Protein AF-W7Y1Z1-F1 (afdb_monomer_lite)

Foldseek 3Di:
DDADDPPCVVVVVVCVVVVPDDEYEQADDPVDPGHYDHDPVVVVVVVVVVVCVVVVNDDDDDDDDDDPRDDDD

Secondary structure (DSSP, 8-state):
-EE--TT-HHHHHHHHHTT----EES---TTS---EE---HHHHHHHHHHHHHHTT------------S----

pLDDT: mean 84.31, std 13.49, range [40.44, 98.31]

InterPro domains:
  IPR028082 Periplasmic binding protein-like I [SSF53822] (3-67)

Structure (mmCIF, N/CA/C/O backbone):
data_AF-W7Y1Z1-F1
#
_entry.id   AF-W7Y1Z1-F1
#
loop_
_atom_site.group_PDB
_atom_site.id
_atom_site.type_symbol
_atom_site.label_atom_id
_atom_site.label_alt_id
_atom_site.label_comp_id
_atom_site.label_asym_id
_atom_site.label_entity_id
_atom_site.label_seq_id
_atom_site.pdbx_PDB_ins_code
_atom_site.Cartn_x
_atom_site.Cartn_y
_atom_site.Cartn_z
_atom_site.occupancy
_atom_site.B_iso_or_equiv
_atom_site.auth_seq_id
_atom_site.auth_comp_id
_atom_site.auth_asym_id
_atom_site.auth_atom_id
_atom_site.pdbx_PDB_model_num
ATOM 1 N N . MET A 1 1 ? 12.758 -11.479 -12.402 1.00 68.44 1 MET A N 1
ATOM 2 C CA . MET A 1 1 ? 11.971 -10.814 -11.343 1.00 68.44 1 MET A CA 1
ATOM 3 C C . MET A 1 1 ? 12.917 -10.510 -10.201 1.00 68.44 1 MET A C 1
ATOM 5 O O . MET A 1 1 ? 13.668 -11.403 -9.825 1.00 68.44 1 MET A O 1
ATOM 9 N N . ILE A 1 2 ? 12.928 -9.273 -9.714 1.00 78.56 2 ILE A N 1
ATOM 10 C CA . ILE A 1 2 ? 13.808 -8.842 -8.621 1.00 78.56 2 ILE A CA 1
ATOM 11 C C . ILE A 1 2 ? 12.923 -8.393 -7.464 1.00 78.56 2 ILE A C 1
ATOM 13 O O . ILE A 1 2 ? 12.142 -7.458 -7.623 1.00 78.56 2 ILE A O 1
ATOM 17 N N . ALA A 1 3 ? 13.046 -9.063 -6.318 1.00 74.81 3 ALA A N 1
ATOM 18 C CA . ALA A 1 3 ? 12.485 -8.585 -5.060 1.00 74.81 3 ALA A CA 1
ATOM 19 C C . ALA A 1 3 ? 13.450 -7.538 -4.507 1.00 74.81 3 ALA A C 1
ATOM 21 O O . ALA A 1 3 ? 14.564 -7.865 -4.083 1.00 74.81 3 ALA A O 1
ATOM 22 N N . SER A 1 4 ? 13.068 -6.271 -4.636 1.00 67.00 4 SER A N 1
ATOM 23 C CA . SER A 1 4 ? 13.988 -5.185 -4.349 1.00 67.00 4 SER A CA 1
ATOM 24 C C . SER A 1 4 ? 14.170 -4.969 -2.852 1.00 67.00 4 SER A C 1
ATOM 26 O O . SER A 1 4 ? 13.237 -5.131 -2.075 1.00 67.00 4 SER A O 1
ATOM 28 N N . THR A 1 5 ? 15.365 -4.562 -2.435 1.00 66.81 5 THR A N 1
ATOM 29 C CA . THR A 1 5 ? 15.596 -4.067 -1.072 1.00 66.81 5 THR A CA 1
ATOM 30 C C . THR A 1 5 ? 16.113 -2.640 -1.160 1.00 66.81 5 THR A C 1
ATOM 32 O O . THR A 1 5 ? 16.702 -2.262 -2.167 1.00 66.81 5 THR A O 1
ATOM 35 N N . GLN A 1 6 ? 15.953 -1.831 -0.110 1.00 63.22 6 GLN A N 1
ATOM 36 C CA . GLN A 1 6 ? 16.386 -0.419 -0.106 1.00 63.22 6 GLN A CA 1
ATOM 37 C C . GLN A 1 6 ? 17.861 -0.193 -0.522 1.00 63.22 6 GLN A C 1
ATOM 39 O O . GLN A 1 6 ? 18.235 0.928 -0.845 1.00 63.22 6 GLN A O 1
ATOM 44 N N . ARG A 1 7 ? 18.706 -1.235 -0.546 1.00 65.50 7 ARG A N 1
ATOM 45 C CA . ARG A 1 7 ? 20.153 -1.144 -0.809 1.00 65.50 7 ARG A CA 1
ATOM 46 C C . ARG A 1 7 ? 20.610 -1.544 -2.216 1.00 65.50 7 ARG A C 1
ATOM 48 O O . ARG A 1 7 ? 21.802 -1.456 -2.477 1.00 65.50 7 ARG A O 1
ATOM 55 N N . ASN A 1 8 ? 19.730 -1.986 -3.111 1.00 70.25 8 ASN A N 1
ATOM 56 C CA . ASN A 1 8 ? 20.137 -2.571 -4.402 1.00 70.25 8 ASN A CA 1
ATOM 57 C C . ASN A 1 8 ? 19.933 -1.638 -5.617 1.00 70.25 8 ASN A C 1
ATOM 59 O O . ASN A 1 8 ? 19.945 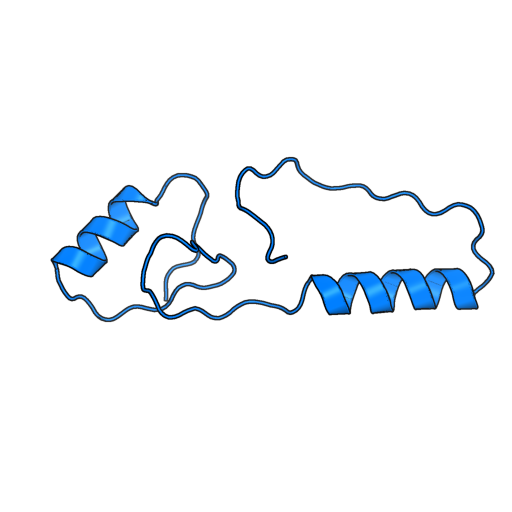-2.095 -6.760 1.00 70.25 8 ASN A O 1
ATOM 63 N N . SER A 1 9 ? 19.722 -0.335 -5.401 1.00 74.69 9 SER A N 1
ATOM 64 C CA . SER A 1 9 ? 19.437 0.616 -6.488 1.00 74.69 9 SER A CA 1
ATOM 65 C C . SER A 1 9 ? 20.549 0.669 -7.543 1.00 74.69 9 SER A C 1
ATOM 67 O O . SER A 1 9 ? 20.269 0.882 -8.722 1.00 74.69 9 SER A O 1
ATOM 69 N N . LEU A 1 10 ? 21.802 0.428 -7.142 1.00 82.62 10 LEU A N 1
ATOM 70 C CA . LEU A 1 10 ? 22.941 0.321 -8.054 1.00 82.62 10 LEU A CA 1
ATOM 71 C C . LEU A 1 10 ? 22.855 -0.929 -8.941 1.00 82.62 10 LEU A C 1
ATOM 73 O O . LEU A 1 10 ? 23.094 -0.842 -10.141 1.00 82.62 10 LEU A O 1
ATOM 77 N N . ASP A 1 11 ? 22.451 -2.068 -8.380 1.00 86.25 11 ASP A N 1
ATOM 78 C CA . ASP A 1 11 ? 22.298 -3.316 -9.132 1.00 86.25 11 ASP A CA 1
ATOM 79 C C . ASP A 1 11 ? 21.187 -3.191 -10.179 1.00 86.25 11 ASP A C 1
ATOM 81 O O . ASP A 1 11 ? 21.350 -3.625 -11.318 1.00 86.25 11 ASP A O 1
ATOM 85 N N . ILE A 1 12 ? 20.080 -2.526 -9.827 1.00 87.12 12 ILE A N 1
ATOM 86 C CA . ILE A 1 12 ? 18.9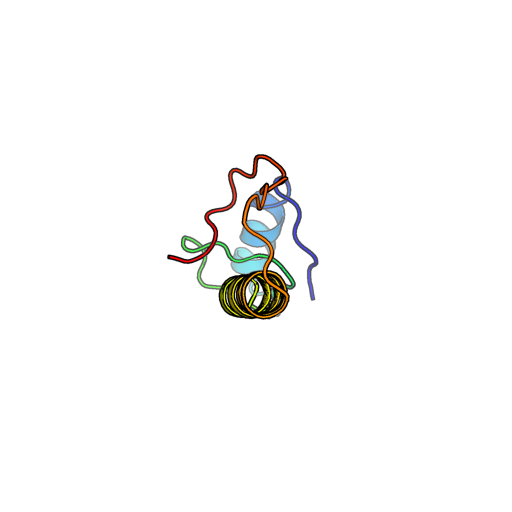88 -2.238 -10.767 1.00 87.12 12 ILE A CA 1
ATOM 87 C C . ILE A 1 12 ? 19.489 -1.357 -11.916 1.00 87.12 12 ILE A C 1
ATOM 89 O O . ILE A 1 12 ? 19.207 -1.654 -13.075 1.00 87.12 12 ILE A O 1
ATOM 93 N N . LYS A 1 13 ? 20.271 -0.309 -11.621 1.00 87.62 13 LYS A N 1
ATOM 94 C CA . LYS A 1 13 ? 20.866 0.554 -12.656 1.00 87.62 13 LYS A CA 1
ATOM 95 C C . LYS A 1 13 ? 21.777 -0.232 -13.598 1.00 87.62 13 LYS A C 1
ATOM 97 O O . LYS A 1 13 ? 21.627 -0.107 -14.810 1.00 87.62 13 LYS A O 1
ATOM 102 N N . ASN A 1 14 ? 22.632 -1.102 -13.063 1.00 90.12 14 ASN A N 1
ATOM 103 C CA . ASN A 1 14 ? 23.504 -1.952 -13.877 1.00 90.12 14 ASN A CA 1
ATOM 104 C C . ASN A 1 14 ? 22.692 -2.849 -14.825 1.00 90.12 14 ASN A C 1
ATOM 106 O O . ASN A 1 14 ? 23.036 -2.993 -15.995 1.00 90.12 14 ASN A O 1
ATOM 110 N N . LEU A 1 15 ? 21.580 -3.420 -14.355 1.00 90.81 15 LEU A N 1
ATOM 111 C CA . LEU A 1 15 ? 20.715 -4.258 -15.190 1.00 90.81 15 LEU A CA 1
ATOM 112 C C . LEU A 1 15 ? 20.027 -3.467 -16.310 1.00 90.81 15 LEU A C 1
ATOM 114 O O . LEU A 1 15 ? 19.898 -3.985 -17.423 1.00 90.81 15 LEU A O 1
ATOM 118 N N . ILE A 1 16 ? 19.637 -2.215 -16.044 1.00 89.06 16 ILE A N 1
ATOM 119 C CA . ILE A 1 16 ? 19.114 -1.295 -17.067 1.00 89.06 16 ILE A CA 1
ATOM 120 C C . ILE A 1 16 ? 20.192 -1.012 -18.121 1.00 89.06 16 ILE A C 1
ATOM 122 O O . ILE A 1 16 ? 19.926 -1.140 -19.317 1.00 89.06 16 ILE A O 1
ATOM 126 N N . GLU A 1 17 ? 21.414 -0.674 -17.698 1.00 92.75 17 GLU A N 1
ATOM 127 C CA . GLU A 1 17 ? 22.540 -0.390 -18.601 1.00 92.75 17 GLU A CA 1
ATOM 128 C C . GLU A 1 17 ? 22.910 -1.601 -19.467 1.00 92.75 17 GLU A C 1
ATOM 130 O O . GLU A 1 17 ? 23.154 -1.467 -20.668 1.00 92.75 17 GLU A O 1
ATOM 135 N N . MET A 1 18 ? 22.863 -2.802 -18.887 1.00 93.69 18 MET A N 1
ATOM 136 C CA . MET A 1 18 ? 23.072 -4.068 -19.593 1.00 93.69 18 MET A CA 1
ATOM 137 C C . MET A 1 18 ? 21.921 -4.437 -20.542 1.00 93.69 18 MET A C 1
ATOM 139 O O . MET A 1 18 ? 22.027 -5.435 -21.258 1.00 93.69 18 MET A O 1
ATOM 143 N N . LYS A 1 19 ? 20.821 -3.666 -20.556 1.00 90.56 19 LYS A N 1
ATOM 144 C CA . LYS A 1 19 ? 19.572 -3.974 -21.276 1.00 90.56 19 LYS A CA 1
ATOM 145 C C . LYS A 1 19 ? 19.042 -5.370 -20.947 1.00 90.56 19 LYS A C 1
ATOM 147 O O . LYS A 1 19 ? 18.470 -6.052 -21.800 1.00 90.56 19 LYS A O 1
ATOM 152 N N . PHE A 1 20 ? 19.265 -5.814 -19.714 1.00 92.88 20 PHE A N 1
ATOM 153 C CA . PHE A 1 20 ? 18.783 -7.104 -19.262 1.00 92.88 20 PHE A CA 1
ATOM 154 C C . PHE A 1 20 ? 17.267 -7.017 -19.027 1.00 92.88 20 PHE A C 1
ATOM 156 O O . PHE A 1 20 ? 16.816 -6.075 -18.378 1.00 92.88 20 PHE A O 1
ATOM 163 N N . PRO A 1 21 ? 16.452 -7.960 -19.525 1.00 90.88 21 PRO A N 1
ATOM 164 C CA . PRO A 1 21 ? 15.015 -7.931 -19.285 1.00 90.88 21 PRO A CA 1
ATOM 165 C C . PRO A 1 21 ? 14.702 -8.318 -17.832 1.00 90.88 21 PRO A C 1
ATOM 167 O O . PRO A 1 21 ? 14.970 -9.440 -17.396 1.00 90.88 21 PRO A O 1
ATOM 170 N N . PHE A 1 22 ? 14.093 -7.407 -17.074 1.00 90.81 22 PHE A N 1
ATOM 171 C CA . PHE A 1 22 ? 13.630 -7.671 -15.712 1.00 90.81 22 PHE A CA 1
ATOM 172 C C . PHE A 1 22 ? 12.339 -6.911 -15.393 1.00 90.81 22 PHE A C 1
ATOM 174 O O . PHE A 1 22 ? 11.938 -6.002 -16.107 1.00 90.81 22 PHE A O 1
ATOM 181 N N . VAL A 1 23 ? 11.705 -7.307 -14.290 1.00 90.19 23 VAL A N 1
ATOM 182 C CA . VAL A 1 23 ? 10.568 -6.613 -13.679 1.00 90.19 23 VAL A CA 1
ATOM 183 C C . VAL A 1 23 ? 10.836 -6.506 -12.183 1.00 90.19 23 VAL A C 1
ATOM 185 O O . VAL A 1 23 ? 11.378 -7.455 -11.584 1.00 90.19 23 VAL A O 1
ATOM 188 N N . LEU A 1 24 ? 10.484 -5.369 -11.595 1.00 88.06 24 LEU A N 1
ATOM 189 C CA . LEU A 1 24 ? 10.537 -5.168 -10.152 1.00 88.06 24 LEU A CA 1
ATOM 190 C C . LEU A 1 24 ? 9.300 -5.767 -9.489 1.00 88.06 24 LEU A C 1
ATOM 192 O O . LEU A 1 24 ? 8.193 -5.696 -10.019 1.00 88.06 24 LEU A O 1
ATOM 196 N N . PHE A 1 25 ? 9.492 -6.370 -8.323 1.00 87.19 25 PHE A N 1
ATOM 197 C CA . PHE A 1 25 ? 8.410 -6.903 -7.509 1.00 87.19 25 PHE A CA 1
ATOM 198 C C . PHE A 1 25 ? 8.429 -6.232 -6.136 1.00 87.19 25 PHE A C 1
ATOM 200 O O . PHE A 1 25 ? 9.502 -6.085 -5.548 1.00 87.19 25 PHE A O 1
ATOM 207 N N . ASP A 1 26 ? 7.248 -5.833 -5.653 1.00 80.94 26 ASP A N 1
ATOM 208 C CA . ASP A 1 26 ? 6.996 -5.256 -4.317 1.00 80.94 26 ASP A CA 1
ATOM 209 C C . ASP A 1 26 ? 7.600 -3.859 -4.050 1.00 80.94 26 ASP A C 1
ATOM 211 O O . ASP A 1 26 ? 7.371 -3.254 -3.008 1.00 80.94 26 ASP A O 1
ATOM 215 N N . CYS A 1 27 ? 8.346 -3.293 -4.999 1.00 77.81 27 CYS A N 1
ATOM 216 C CA . CYS A 1 27 ? 8.950 -1.966 -4.880 1.00 77.81 27 CYS A CA 1
ATOM 217 C C . CYS A 1 27 ? 8.778 -1.165 -6.170 1.00 77.81 27 CYS A C 1
ATOM 219 O O . CYS A 1 27 ? 8.859 -1.711 -7.270 1.00 77.81 27 CYS A O 1
ATOM 221 N N . HIS A 1 28 ? 8.609 0.147 -6.018 1.00 78.00 28 HIS A N 1
ATOM 222 C CA . HIS A 1 28 ? 8.552 1.109 -7.112 1.00 78.00 28 HIS A CA 1
ATOM 223 C C . HIS A 1 28 ? 9.605 2.196 -6.878 1.00 78.00 28 HIS A C 1
ATOM 225 O O . HIS A 1 28 ? 9.683 2.757 -5.787 1.00 78.00 28 HIS A O 1
ATOM 231 N N . TYR A 1 29 ? 10.405 2.491 -7.903 1.00 79.38 29 TYR A N 1
ATOM 232 C CA . TYR A 1 29 ? 11.362 3.596 -7.899 1.00 79.38 29 TYR A CA 1
ATOM 233 C C . TYR A 1 29 ? 10.903 4.617 -8.945 1.00 79.38 29 TYR A C 1
ATOM 235 O O . TYR A 1 29 ? 11.182 4.407 -10.123 1.00 79.38 29 TYR A O 1
ATOM 243 N N . PRO A 1 30 ? 10.224 5.712 -8.551 1.00 77.12 30 PRO A N 1
ATOM 244 C CA . PRO A 1 30 ? 9.675 6.691 -9.496 1.00 77.12 30 PRO A CA 1
ATOM 245 C C . PRO A 1 30 ? 10.717 7.289 -10.451 1.00 77.12 30 PRO A C 1
ATOM 247 O O . PRO A 1 30 ? 10.390 7.694 -11.561 1.00 77.12 30 PRO A O 1
ATOM 250 N N . GLU A 1 31 ? 11.979 7.339 -10.020 1.00 80.19 31 GLU A N 1
ATOM 251 C CA . GLU A 1 31 ? 13.086 7.889 -10.806 1.00 80.19 31 GLU A CA 1
ATOM 252 C C . GLU A 1 31 ? 13.674 6.905 -11.833 1.00 80.19 31 GLU A C 1
ATOM 254 O O . GLU A 1 31 ? 14.494 7.301 -12.662 1.00 80.19 31 GLU A O 1
ATOM 259 N N . LEU A 1 32 ? 13.288 5.624 -11.796 1.00 81.19 32 LEU A N 1
ATOM 260 C CA . LEU A 1 32 ? 13.786 4.594 -12.707 1.00 81.19 32 LEU A CA 1
ATOM 261 C C . LEU A 1 32 ? 12.673 4.139 -13.654 1.00 81.19 32 LEU A C 1
ATOM 263 O O . LEU A 1 32 ? 11.635 3.642 -13.224 1.00 81.19 32 LEU A O 1
ATOM 267 N N . ASN A 1 33 ? 12.918 4.240 -14.961 1.00 83.56 33 ASN A N 1
ATOM 268 C CA . ASN A 1 33 ? 12.000 3.731 -15.978 1.00 83.56 33 ASN A CA 1
ATOM 269 C C . ASN A 1 33 ? 12.090 2.196 -16.054 1.00 83.56 33 ASN A C 1
ATOM 271 O O . ASN A 1 33 ? 12.897 1.651 -16.808 1.00 83.56 33 ASN A O 1
ATOM 275 N N . THR A 1 34 ? 11.309 1.513 -15.218 1.00 85.88 34 THR A N 1
ATOM 276 C CA . THR A 1 34 ? 11.282 0.049 -15.091 1.00 85.88 34 THR A CA 1
ATOM 277 C C . THR A 1 34 ? 9.851 -0.441 -14.933 1.00 85.88 34 THR A C 1
ATOM 279 O O . THR A 1 34 ? 9.041 0.218 -14.283 1.00 85.88 34 THR A O 1
ATOM 282 N N . ASP A 1 35 ? 9.548 -1.611 -15.491 1.00 89.88 35 ASP A N 1
ATOM 283 C CA . ASP A 1 35 ? 8.274 -2.279 -15.242 1.00 89.88 35 ASP A CA 1
ATOM 284 C C . ASP A 1 35 ? 8.241 -2.854 -13.819 1.00 89.88 35 ASP A C 1
ATOM 286 O O . ASP A 1 35 ? 9.249 -3.358 -13.303 1.00 89.88 35 ASP A O 1
ATOM 290 N N . TYR A 1 36 ? 7.067 -2.825 -13.186 1.00 89.50 36 TYR A N 1
ATOM 291 C CA . TYR A 1 36 ? 6.887 -3.290 -11.814 1.00 89.50 36 TYR A CA 1
ATOM 292 C C . TYR A 1 36 ? 5.545 -3.988 -11.587 1.00 89.50 36 TYR A C 1
ATOM 294 O O . TYR A 1 36 ? 4.544 -3.716 -12.248 1.00 89.50 36 TYR A O 1
ATOM 302 N N . VAL A 1 37 ? 5.530 -4.879 -10.598 1.00 90.44 37 VAL A N 1
ATOM 303 C CA . VAL A 1 37 ? 4.333 -5.530 -10.063 1.00 90.44 37 VAL A CA 1
ATOM 304 C C . VAL A 1 37 ? 4.304 -5.290 -8.555 1.00 90.44 37 VAL A C 1
ATOM 306 O O . VAL A 1 37 ? 5.205 -5.724 -7.836 1.00 90.44 37 VAL A O 1
ATOM 309 N N . ILE A 1 38 ? 3.276 -4.589 -8.078 1.00 88.06 38 ILE A N 1
ATOM 310 C CA . ILE A 1 38 ? 3.101 -4.208 -6.669 1.00 88.06 38 ILE A CA 1
ATOM 311 C C . ILE A 1 38 ? 1.671 -4.483 -6.202 1.00 88.06 38 ILE A C 1
ATOM 313 O O . ILE A 1 38 ? 0.749 -4.579 -7.014 1.00 88.06 38 ILE A O 1
ATOM 317 N N . ALA A 1 39 ? 1.485 -4.587 -4.888 1.00 88.81 39 ALA A N 1
ATOM 318 C CA . ALA A 1 39 ? 0.164 -4.666 -4.279 1.00 88.81 39 ALA A CA 1
ATOM 319 C C . ALA A 1 39 ? -0.475 -3.274 -4.122 1.00 88.81 39 ALA A C 1
ATOM 321 O O . ALA A 1 39 ? 0.216 -2.280 -3.884 1.00 88.81 39 ALA A O 1
ATOM 322 N N . ASP A 1 40 ? -1.809 -3.211 -4.172 1.00 90.69 40 ASP A N 1
ATOM 323 C CA . ASP A 1 40 ? -2.573 -2.018 -3.785 1.00 90.69 40 ASP A CA 1
ATOM 324 C C . ASP A 1 40 ? -2.634 -1.890 -2.254 1.00 90.69 40 ASP A C 1
ATOM 326 O O . ASP A 1 40 ? -3.648 -2.150 -1.600 1.00 90.69 40 ASP A O 1
ATOM 330 N N . ASN A 1 41 ? -1.505 -1.506 -1.662 1.00 89.12 41 ASN A N 1
ATOM 331 C CA . ASN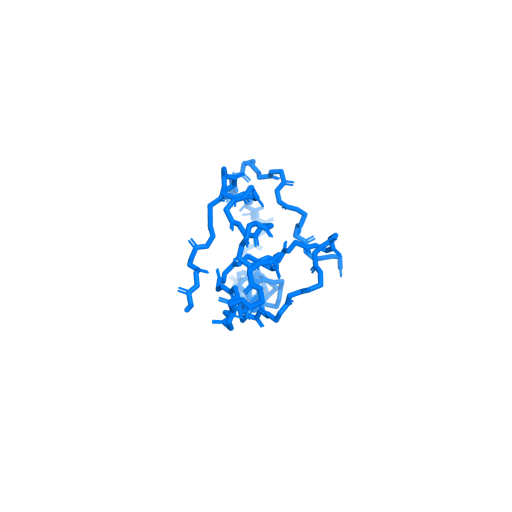 A 1 41 ? -1.384 -1.346 -0.214 1.00 89.12 41 ASN A CA 1
ATOM 332 C C . ASN A 1 41 ? -2.296 -0.228 0.318 1.00 89.12 41 ASN A C 1
ATOM 334 O O . ASN A 1 41 ? -2.811 -0.329 1.432 1.00 89.12 41 ASN A O 1
ATOM 338 N N . LYS A 1 42 ? -2.545 0.818 -0.484 1.00 90.19 42 LYS A N 1
ATOM 339 C CA . LYS A 1 42 ? -3.432 1.934 -0.126 1.00 90.19 42 LYS A CA 1
ATOM 340 C C . LYS A 1 42 ? -4.876 1.456 -0.009 1.00 90.19 42 LYS A C 1
ATOM 342 O O . LYS A 1 42 ? -5.496 1.648 1.039 1.00 90.19 42 LYS A O 1
ATOM 347 N N . GLY A 1 43 ? -5.390 0.788 -1.040 1.00 95.44 43 GLY A N 1
ATOM 348 C CA . GLY A 1 43 ? -6.712 0.173 -1.009 1.00 95.44 43 GLY A CA 1
ATOM 349 C C . GLY A 1 43 ? -6.824 -0.886 0.085 1.00 95.44 43 GLY A C 1
ATOM 350 O O . GLY A 1 43 ? -7.820 -0.912 0.806 1.00 95.44 43 GLY A O 1
ATOM 351 N N . GLY A 1 44 ? -5.791 -1.709 0.283 1.00 94.94 44 GLY A N 1
ATOM 352 C CA . GLY A 1 44 ? -5.748 -2.709 1.353 1.00 94.94 44 GLY A CA 1
ATOM 353 C C . GLY A 1 44 ? -5.913 -2.107 2.754 1.00 94.94 44 GLY A C 1
ATOM 354 O O . GLY A 1 44 ? -6.757 -2.565 3.528 1.00 94.94 44 GLY A O 1
ATOM 355 N N . VAL A 1 45 ? -5.169 -1.041 3.071 1.00 95.12 45 VAL A N 1
ATOM 356 C CA . VAL A 1 45 ? -5.281 -0.347 4.367 1.00 95.12 45 VAL A CA 1
ATOM 357 C C . VAL A 1 45 ? -6.644 0.329 4.527 1.00 95.12 45 VAL A C 1
ATOM 359 O O . VAL A 1 45 ? -7.231 0.235 5.604 1.00 95.12 45 VAL A O 1
ATOM 362 N N . ILE A 1 46 ? -7.185 0.958 3.476 1.00 96.69 46 ILE A N 1
ATOM 363 C CA . ILE A 1 46 ? -8.531 1.556 3.515 1.00 96.69 46 ILE A CA 1
ATOM 364 C C . ILE A 1 46 ? -9.581 0.493 3.858 1.00 96.69 46 ILE A C 1
ATOM 366 O O . ILE A 1 46 ? -10.378 0.703 4.773 1.00 96.69 46 ILE A O 1
ATOM 370 N N . HIS A 1 47 ? -9.559 -0.661 3.184 1.00 98.00 47 HIS A N 1
ATOM 371 C CA . HIS A 1 47 ? -10.484 -1.758 3.481 1.00 98.00 47 HIS A CA 1
ATOM 372 C C . HIS A 1 47 ? -10.337 -2.257 4.925 1.00 98.00 47 HIS A C 1
ATOM 374 O O . HIS A 1 47 ? -11.342 -2.438 5.613 1.00 98.00 47 HIS A O 1
ATOM 380 N N . ALA A 1 48 ? -9.103 -2.430 5.410 1.00 97.12 48 ALA A N 1
ATOM 381 C CA . ALA A 1 48 ? -8.847 -2.878 6.778 1.00 97.12 48 ALA A CA 1
ATOM 382 C C . ALA A 1 48 ? -9.376 -1.885 7.827 1.00 97.12 48 ALA A C 1
ATOM 384 O O . ALA A 1 48 ? -10.032 -2.284 8.790 1.00 97.12 48 ALA A O 1
ATOM 385 N N . VAL A 1 49 ? -9.134 -0.586 7.636 1.00 97.38 49 VAL A N 1
ATOM 386 C CA . VAL A 1 49 ? -9.608 0.457 8.557 1.00 97.38 49 VAL A CA 1
ATOM 387 C C . VAL A 1 49 ? -11.130 0.578 8.515 1.00 97.38 49 VAL A C 1
ATOM 389 O O . VAL A 1 49 ? -11.749 0.647 9.577 1.00 97.38 49 VAL A O 1
ATOM 392 N N . ASN A 1 50 ? -11.744 0.546 7.328 1.00 98.06 50 ASN A N 1
ATOM 393 C CA . ASN A 1 50 ? -13.202 0.585 7.188 1.00 98.06 50 ASN A CA 1
ATOM 394 C C . ASN A 1 50 ? -13.861 -0.569 7.941 1.00 98.06 50 ASN A C 1
ATOM 396 O O . ASN A 1 50 ? -14.786 -0.337 8.715 1.00 98.06 50 ASN A O 1
ATOM 400 N N . HIS A 1 51 ? -13.319 -1.781 7.812 1.00 98.06 51 HIS A N 1
ATOM 401 C CA . HIS A 1 51 ? -13.812 -2.935 8.554 1.00 98.06 51 HIS A CA 1
ATOM 402 C C . HIS A 1 51 ? -13.779 -2.705 10.076 1.00 98.06 51 HIS A C 1
ATOM 404 O O . HIS A 1 51 ? -14.760 -2.968 10.769 1.00 98.06 51 HIS A O 1
ATOM 410 N N . LEU A 1 52 ? -12.688 -2.149 10.617 1.00 98.06 52 LEU A N 1
ATOM 411 C CA . LEU A 1 52 ? -12.593 -1.835 12.050 1.00 98.06 52 LEU A CA 1
ATOM 412 C C . LEU A 1 52 ? -13.607 -0.767 12.490 1.00 98.06 52 LEU A C 1
ATOM 414 O O . 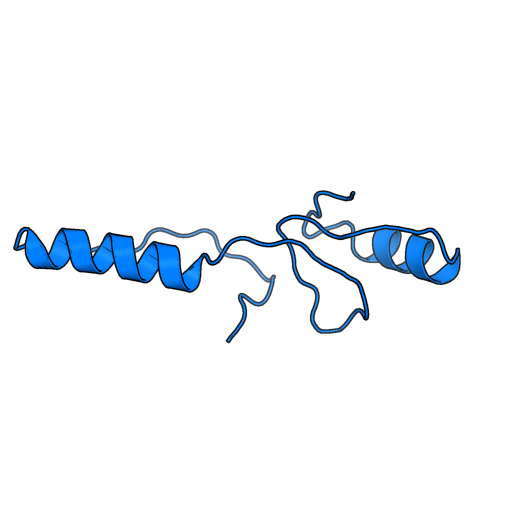LEU A 1 52 ? -14.186 -0.882 13.576 1.00 98.06 52 LEU A O 1
ATOM 418 N N . VAL A 1 53 ? -13.820 0.261 11.663 1.00 97.94 53 VAL A N 1
ATOM 419 C CA . VAL A 1 53 ? -14.796 1.335 11.911 1.00 97.94 53 VAL A CA 1
ATOM 420 C C . VAL A 1 53 ? -16.225 0.792 11.909 1.00 97.94 53 VAL A C 1
ATOM 422 O O . VAL A 1 53 ? -16.998 1.126 12.810 1.00 97.94 53 VAL A O 1
ATOM 425 N N . GLU A 1 54 ? -16.565 -0.069 10.949 1.00 98.31 54 GLU A N 1
ATOM 426 C CA . GLU A 1 54 ? -17.872 -0.731 10.845 1.00 98.31 54 GLU A CA 1
ATOM 427 C C . GLU A 1 54 ? -18.171 -1.616 12.061 1.00 98.31 54 GLU A C 1
ATOM 429 O O . GLU A 1 54 ? -19.306 -1.653 12.531 1.00 98.31 54 GLU A O 1
ATOM 434 N N . GLN A 1 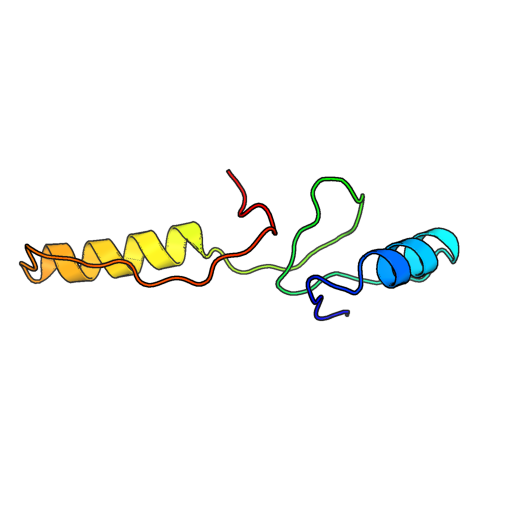55 ? -17.149 -2.250 12.646 1.00 97.69 55 GLN A N 1
ATOM 435 C CA . GLN A 1 55 ? -17.267 -2.998 13.907 1.00 97.69 55 GLN A CA 1
ATOM 436 C C . GLN A 1 55 ? -17.378 -2.095 15.154 1.00 97.69 55 GLN A C 1
ATOM 438 O O . GLN A 1 55 ? -17.454 -2.583 16.281 1.00 97.69 55 GLN A O 1
ATOM 443 N N . GLY A 1 56 ? -17.385 -0.770 14.985 1.00 98.19 56 GLY A N 1
ATOM 444 C CA . GLY A 1 56 ? -17.539 0.198 16.070 1.00 98.19 56 GLY A CA 1
ATOM 445 C C . GLY A 1 56 ? -16.234 0.607 16.758 1.00 98.19 56 GLY A C 1
ATOM 446 O O . GLY A 1 56 ? -16.290 1.328 17.759 1.00 98.19 56 GLY A O 1
ATOM 447 N N . SER A 1 57 ? -15.063 0.217 16.236 1.00 98.00 57 SER A N 1
ATOM 448 C CA . SER A 1 57 ? -13.770 0.612 16.812 1.00 98.00 57 SER A CA 1
ATOM 449 C C . SER A 1 57 ? -13.593 2.133 16.767 1.00 98.00 57 SER A C 1
ATOM 451 O O . SER A 1 57 ? -13.699 2.753 15.712 1.00 98.00 57 SER A O 1
ATOM 453 N N . LYS A 1 58 ? -13.306 2.756 17.920 1.00 96.31 58 LYS A N 1
ATOM 454 C CA . LYS A 1 58 ? -13.146 4.224 18.039 1.00 96.31 58 LYS A CA 1
ATOM 455 C C . LYS A 1 58 ? -11.707 4.697 18.234 1.00 96.31 58 LYS A C 1
ATOM 457 O O . LYS A 1 58 ? -11.436 5.885 18.100 1.00 96.31 58 LYS A O 1
ATOM 462 N N . LYS A 1 59 ? -10.793 3.789 18.581 1.00 97.50 59 LYS A N 1
ATOM 463 C CA . LYS A 1 59 ? -9.368 4.071 18.796 1.00 97.50 59 LYS A CA 1
ATOM 464 C C . LYS A 1 59 ? -8.562 3.109 17.928 1.00 97.50 59 LYS A C 1
ATOM 466 O O . LYS A 1 59 ? -8.448 1.939 18.275 1.00 97.50 59 LYS A O 1
ATOM 471 N N . ILE A 1 60 ? -8.058 3.593 16.798 1.00 96.94 60 ILE A N 1
ATOM 472 C CA . ILE A 1 60 ? -7.307 2.799 15.817 1.00 96.94 60 ILE A CA 1
ATOM 473 C C . ILE A 1 60 ? -5.883 3.355 15.772 1.00 96.94 60 ILE A C 1
ATOM 475 O O . ILE A 1 60 ? -5.695 4.547 15.542 1.00 96.94 60 ILE A O 1
ATOM 479 N N . GLY A 1 61 ? -4.892 2.506 16.043 1.00 94.94 61 GLY A N 1
ATOM 480 C CA . GLY A 1 61 ? -3.474 2.855 15.953 1.00 94.94 61 GLY A CA 1
ATOM 481 C C . GLY A 1 61 ? -2.862 2.335 14.655 1.00 94.94 61 GLY A C 1
ATOM 482 O O . GLY A 1 61 ? -3.208 1.242 14.212 1.00 94.94 61 GLY A O 1
ATOM 483 N N . PHE A 1 62 ? -1.939 3.097 14.068 1.00 93.69 62 PHE A N 1
ATOM 484 C CA . PHE A 1 62 ? -1.173 2.680 12.895 1.00 93.69 62 PHE A CA 1
ATOM 485 C C . PHE A 1 62 ? 0.283 2.435 13.293 1.00 93.69 62 PHE A C 1
ATOM 487 O O . PHE A 1 62 ? 0.985 3.361 13.699 1.00 93.69 62 PHE A O 1
ATOM 494 N N . VAL A 1 63 ? 0.722 1.180 13.201 1.00 92.75 63 VAL A N 1
ATOM 495 C CA . VAL A 1 63 ? 2.109 0.775 13.450 1.00 92.75 63 VAL A CA 1
ATOM 496 C C . VAL A 1 63 ? 2.729 0.430 12.107 1.00 92.75 63 VAL A C 1
ATOM 498 O O . VAL A 1 63 ? 2.246 -0.460 11.413 1.00 92.75 63 VAL A O 1
ATOM 501 N N .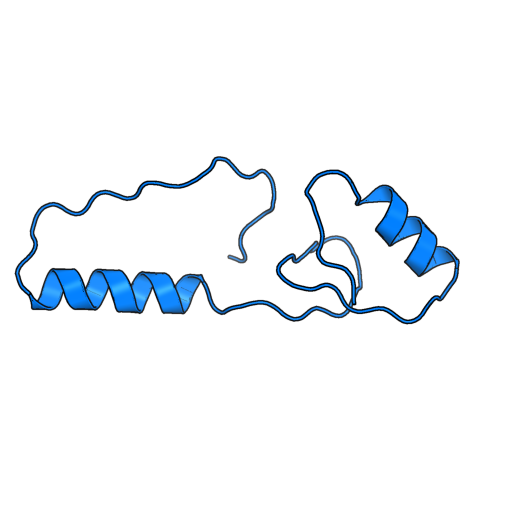 THR A 1 64 ? 3.783 1.148 11.737 1.00 87.62 64 THR A N 1
ATOM 502 C CA . THR A 1 64 ? 4.473 0.976 10.458 1.00 87.62 64 THR A CA 1
ATOM 503 C C . THR A 1 64 ? 5.982 1.045 10.646 1.00 87.62 64 THR A C 1
ATOM 505 O O . THR A 1 64 ? 6.473 1.502 11.681 1.00 87.62 64 THR A O 1
ATOM 508 N N . LEU A 1 65 ? 6.721 0.591 9.640 1.00 84.50 65 LEU A N 1
ATOM 509 C CA . LEU A 1 65 ? 8.163 0.778 9.559 1.00 84.50 65 LEU A CA 1
ATOM 510 C C . LEU A 1 65 ? 8.465 2.153 8.957 1.00 84.50 65 LEU A C 1
ATOM 512 O O . LEU A 1 65 ? 7.740 2.639 8.089 1.00 84.50 65 LEU A O 1
ATOM 516 N N . HIS A 1 66 ? 9.560 2.772 9.391 1.00 72.62 66 HIS A N 1
ATOM 517 C CA . HIS A 1 66 ? 10.100 3.927 8.686 1.00 72.62 66 HIS A CA 1
ATOM 518 C C . HIS A 1 66 ? 10.758 3.431 7.393 1.00 72.62 66 HIS A C 1
ATOM 520 O O . HIS A 1 66 ? 11.702 2.642 7.444 1.00 72.62 66 HIS A O 1
ATOM 526 N N . SER A 1 67 ? 10.231 3.841 6.241 1.00 64.50 67 SER A N 1
ATOM 527 C CA . SER A 1 67 ? 10.811 3.526 4.938 1.00 64.50 67 SER A CA 1
ATOM 528 C C . SER A 1 67 ? 11.054 4.812 4.164 1.00 64.50 67 SER A C 1
ATOM 530 O O . SER A 1 67 ? 10.172 5.661 4.081 1.00 64.50 67 SER A O 1
ATOM 532 N N . GLU A 1 68 ? 12.255 4.933 3.602 1.00 60.00 68 GLU A N 1
ATOM 533 C CA . GLU A 1 68 ? 12.630 6.002 2.670 1.00 60.00 68 GLU A CA 1
ATOM 534 C C . GLU A 1 68 ? 12.099 5.745 1.248 1.00 60.00 68 GLU A C 1
ATOM 536 O O . GLU A 1 68 ? 12.246 6.589 0.369 1.00 60.00 68 GLU A O 1
ATOM 541 N N . ILE A 1 69 ? 11.479 4.581 1.003 1.00 57.97 69 ILE A N 1
ATOM 542 C CA . ILE A 1 69 ? 10.833 4.282 -0.275 1.00 57.97 69 ILE A CA 1
ATOM 543 C C . ILE A 1 69 ? 9.512 5.044 -0.302 1.00 57.97 69 ILE A C 1
ATOM 545 O O . ILE A 1 69 ? 8.619 4.783 0.506 1.00 57.97 69 ILE A O 1
ATOM 549 N N . GLU A 1 70 ? 9.400 5.994 -1.227 1.00 53.31 70 GLU A N 1
ATOM 550 C CA . GLU A 1 70 ? 8.189 6.783 -1.419 1.00 53.31 70 GLU A CA 1
ATOM 551 C C . GLU A 1 70 ? 7.022 5.840 -1.756 1.00 53.31 70 GLU A C 1
ATOM 553 O O . GLU A 1 70 ? 6.949 5.243 -2.833 1.00 53.31 70 GLU A O 1
ATOM 558 N N . VAL A 1 71 ? 6.108 5.665 -0.801 1.00 52.22 71 VAL A N 1
ATOM 559 C CA . VAL A 1 71 ? 4.830 4.999 -1.048 1.00 52.22 71 VAL A CA 1
ATOM 560 C C . VAL A 1 71 ? 4.040 5.921 -1.973 1.00 52.22 71 VAL A C 1
ATOM 562 O O . VAL A 1 71 ? 3.850 7.092 -1.648 1.00 52.22 71 VAL A O 1
ATOM 565 N N . LEU A 1 72 ? 3.630 5.397 -3.132 1.00 49.31 72 LEU A N 1
ATOM 566 C CA . LEU A 1 72 ? 2.837 6.088 -4.156 1.00 49.31 72 LEU A CA 1
ATOM 567 C C . LEU A 1 72 ? 1.817 7.071 -3.546 1.00 49.31 72 LEU A C 1
ATOM 569 O O . LEU A 1 72 ? 0.999 6.676 -2.712 1.00 49.31 72 LEU A O 1
ATOM 573 N N . LYS A 1 73 ? 1.868 8.339 -3.977 1.00 40.44 73 LYS A N 1
ATOM 574 C CA . LYS A 1 73 ? 0.848 9.358 -3.668 1.00 40.44 73 LYS A CA 1
ATOM 575 C C . LYS A 1 73 ? -0.515 8.952 -4.239 1.00 40.44 73 LYS A C 1
ATOM 577 O O . LYS A 1 73 ? -0.555 8.577 -5.427 1.00 40.44 73 LYS A O 1
#

Organism: NCBI:txid869213

Radius of gyration: 16.56 Å; chains: 1; bounding box: 41×20×40 Å

Sequence (73 aa):
MIASTQRNSLDIKNLIEMKFPFVLFDCHYPELNTDYVIADNKGGVIHAVNHLVEQGSKKIGFVTLHSEIEVLK